Protein AF-A0A9P6M2R7-F1 (afdb_monomer)

Secondary structure (DSSP, 8-state):
-EETTT--B----------TTTS-TT-----HHHHHHHS-GGG----EE----

Sequence (53 aa):
VTNKNNGKVVVARIVDKCPGNECAFGSLDLSPAAFKQLGELATGVLNIEWNYL

pLDDT: mean 97.38, std 1.86, range [89.88, 98.81]

Radius of gyration: 10.8 Å; Cα contacts (8 Å, |Δi|>4): 49; chains: 1; bounding box: 26×18×23 Å

Organism: Mortierella alpina (NCBI:txid64518)

Mean predicted aligned error: 2.03 Å

Foldseek 3Di:
DAFPVPRFDDDDDDDDDDDCVGDPPPDDDDDPVRVVSHDDVVVVDTDDDDDDD

Structure (mmCIF, N/CA/C/O backbone):
data_AF-A0A9P6M2R7-F1
#
_entry.id   AF-A0A9P6M2R7-F1
#
loop_
_atom_site.group_PDB
_atom_site.id
_atom_site.type_symbol
_atom_site.label_atom_id
_atom_site.label_alt_id
_atom_site.label_comp_id
_atom_site.label_asym_id
_atom_site.label_entity_id
_atom_site.label_seq_id
_atom_site.pdbx_PDB_ins_code
_atom_site.Cartn_x
_atom_site.Cartn_y
_atom_site.Cartn_z
_atom_site.occupancy
_atom_site.B_iso_or_equiv
_atom_site.auth_seq_id
_atom_site.auth_comp_id
_atom_site.auth_asym_id
_atom_site.auth_atom_id
_atom_site.pdbx_PDB_model_num
ATOM 1 N N . VAL A 1 1 ? -1.180 -2.289 6.999 1.00 98.31 1 VAL A N 1
ATOM 2 C CA .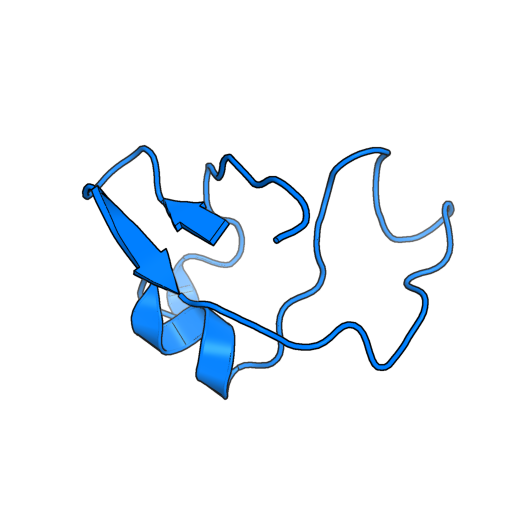 VAL A 1 1 ? -1.355 -1.027 6.246 1.00 98.31 1 VAL A CA 1
ATOM 3 C C . VAL A 1 1 ? -2.798 -0.595 6.385 1.00 98.31 1 VAL A C 1
ATOM 5 O O . VAL A 1 1 ? -3.672 -1.393 6.070 1.00 98.31 1 VAL A O 1
ATOM 8 N N . THR A 1 2 ? -3.034 0.618 6.869 1.00 98.62 2 THR A N 1
ATOM 9 C CA . THR A 1 2 ? -4.363 1.172 7.153 1.00 98.62 2 THR A CA 1
ATOM 10 C C . THR A 1 2 ? -4.595 2.393 6.276 1.00 98.62 2 THR A C 1
ATOM 12 O O . THR A 1 2 ? -3.764 3.296 6.260 1.00 98.62 2 THR A O 1
ATOM 15 N N . ASN A 1 3 ? -5.713 2.439 5.553 1.00 98.69 3 ASN A N 1
ATOM 16 C CA . ASN A 1 3 ? -6.133 3.630 4.818 1.00 98.69 3 ASN A CA 1
ATOM 17 C C . ASN A 1 3 ? -6.835 4.604 5.773 1.00 98.69 3 ASN A C 1
ATOM 19 O O . ASN A 1 3 ? -7.899 4.301 6.314 1.00 98.69 3 ASN A O 1
ATOM 23 N N . LYS A 1 4 ? -6.262 5.795 5.953 1.00 98.56 4 LYS A N 1
ATOM 24 C CA . LYS A 1 4 ? -6.743 6.795 6.918 1.00 98.56 4 LYS A CA 1
ATOM 25 C C . LYS A 1 4 ? -8.080 7.425 6.529 1.00 98.56 4 LYS A C 1
ATOM 27 O O . LYS A 1 4 ? -8.759 7.969 7.392 1.00 98.56 4 LYS A O 1
ATOM 32 N N . ASN A 1 5 ? -8.471 7.341 5.258 1.00 98.25 5 ASN A N 1
ATOM 33 C CA . ASN A 1 5 ? -9.707 7.951 4.770 1.00 98.25 5 ASN A CA 1
ATOM 34 C C . ASN A 1 5 ? -10.941 7.068 5.012 1.00 98.25 5 ASN A C 1
ATOM 36 O O . ASN A 1 5 ? -12.054 7.582 5.031 1.00 98.25 5 ASN A O 1
ATOM 40 N N . ASN A 1 6 ? -10.770 5.749 5.154 1.00 98.19 6 ASN A N 1
ATOM 41 C CA . ASN A 1 6 ? -11.896 4.811 5.279 1.00 98.19 6 ASN A CA 1
ATOM 42 C C . ASN A 1 6 ? -11.710 3.709 6.337 1.00 98.19 6 ASN A C 1
ATOM 44 O O . ASN A 1 6 ? -12.607 2.890 6.513 1.00 98.19 6 ASN A O 1
ATOM 48 N N . GLY A 1 7 ? -10.562 3.654 7.016 1.00 98.50 7 GLY A N 1
ATOM 49 C CA . GLY A 1 7 ? -10.268 2.674 8.061 1.00 98.50 7 GLY A CA 1
ATOM 50 C C . GLY A 1 7 ? -10.020 1.245 7.567 1.00 98.50 7 GLY A C 1
ATOM 51 O O . GLY A 1 7 ? -9.842 0.354 8.394 1.00 98.50 7 GLY A O 1
ATOM 52 N N . LYS A 1 8 ? -9.995 0.985 6.250 1.00 98.69 8 LYS A N 1
ATOM 53 C CA . LYS A 1 8 ? -9.699 -0.355 5.719 1.00 98.69 8 LYS A CA 1
ATOM 54 C C . LYS A 1 8 ? -8.247 -0.735 5.998 1.00 98.69 8 LYS A C 1
ATOM 56 O O . LYS A 1 8 ? -7.349 0.102 5.890 1.00 98.69 8 LYS A O 1
ATOM 61 N N . VAL A 1 9 ? -8.021 -2.012 6.307 1.00 98.62 9 VAL A N 1
ATOM 62 C CA . VAL A 1 9 ? -6.709 -2.555 6.680 1.00 98.62 9 VAL A CA 1
ATOM 63 C C . VAL A 1 9 ? -6.357 -3.746 5.797 1.00 98.62 9 VAL A C 1
ATOM 65 O O . VAL A 1 9 ? -7.196 -4.604 5.540 1.00 98.62 9 VAL A O 1
ATOM 68 N N . VAL A 1 10 ? -5.095 -3.823 5.377 1.00 98.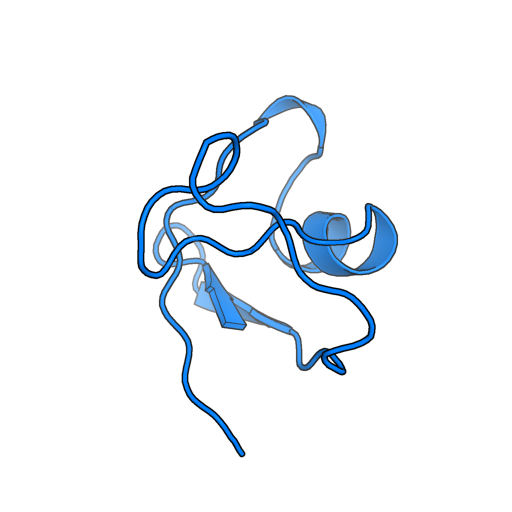56 10 VAL A N 1
ATOM 69 C CA . VAL A 1 10 ? -4.512 -5.000 4.723 1.00 98.56 10 VAL A CA 1
ATOM 70 C C . VAL A 1 10 ? -3.161 -5.343 5.350 1.00 98.56 10 VAL A C 1
ATOM 72 O O . VAL A 1 10 ? -2.358 -4.457 5.670 1.00 98.56 10 VAL A O 1
ATOM 75 N N . VAL A 1 11 ? -2.901 -6.639 5.521 1.00 98.44 11 VAL A N 1
ATOM 76 C CA . VAL A 1 11 ? -1.572 -7.179 5.832 1.00 98.44 11 VAL A CA 1
ATOM 77 C C . VAL A 1 11 ? -0.941 -7.648 4.525 1.00 98.44 11 VAL A C 1
ATOM 79 O O . VAL A 1 11 ? -1.569 -8.368 3.754 1.00 98.44 11 VAL A O 1
ATOM 82 N N . ALA A 1 12 ? 0.299 -7.236 4.274 1.00 97.81 12 ALA A N 1
ATOM 83 C CA . ALA A 1 12 ? 1.049 -7.593 3.077 1.00 97.81 12 ALA A CA 1
ATOM 84 C C . ALA A 1 12 ? 2.456 -8.067 3.455 1.00 97.81 12 ALA A C 1
ATOM 86 O O . ALA A 1 12 ? 2.971 -7.735 4.522 1.00 97.81 12 ALA A O 1
ATOM 87 N N . ARG A 1 13 ? 3.082 -8.843 2.567 1.00 98.31 13 ARG A N 1
ATOM 88 C CA . ARG A 1 13 ? 4.482 -9.259 2.688 1.00 98.31 13 ARG A CA 1
ATOM 89 C C . ARG A 1 13 ? 5.356 -8.317 1.864 1.00 98.31 13 ARG A C 1
ATOM 91 O O . ARG A 1 13 ? 5.024 -8.039 0.715 1.00 98.31 13 ARG A O 1
ATOM 98 N N . ILE A 1 14 ? 6.484 -7.884 2.426 1.00 97.31 14 ILE A N 1
ATOM 99 C CA . ILE A 1 14 ? 7.524 -7.190 1.659 1.00 97.31 14 ILE A CA 1
ATOM 100 C C . ILE A 1 14 ? 8.206 -8.211 0.760 1.00 97.31 14 ILE A C 1
ATOM 102 O O . ILE A 1 14 ? 8.745 -9.205 1.243 1.00 97.31 14 ILE A O 1
ATOM 106 N N . VAL A 1 15 ? 8.138 -7.972 -0.544 1.00 97.88 15 VAL A N 1
ATOM 107 C CA . VAL A 1 15 ? 8.689 -8.870 -1.568 1.00 97.88 15 VAL A CA 1
ATOM 108 C C . VAL A 1 15 ? 9.652 -8.169 -2.518 1.00 97.88 15 VAL A C 1
ATOM 110 O O . VAL A 1 15 ? 10.368 -8.852 -3.239 1.00 97.88 15 VAL A O 1
ATOM 113 N N . ASP A 1 16 ? 9.681 -6.835 -2.510 1.00 97.31 16 ASP A N 1
ATOM 114 C CA . ASP A 1 16 ? 10.519 -6.038 -3.400 1.00 97.31 16 ASP A CA 1
ATOM 115 C C . ASP A 1 16 ? 10.861 -4.680 -2.766 1.00 97.31 16 ASP A C 1
ATOM 117 O O . ASP A 1 16 ? 10.228 -4.250 -1.793 1.00 97.31 16 ASP A O 1
ATOM 121 N N . LYS A 1 17 ? 11.875 -4.014 -3.315 1.00 95.88 17 LYS A N 1
ATOM 122 C CA . LYS A 1 17 ? 12.299 -2.667 -2.950 1.00 95.88 17 LYS A CA 1
ATOM 123 C C . LYS A 1 17 ? 11.920 -1.698 -4.068 1.00 95.88 17 LYS A C 1
ATOM 125 O O . LYS A 1 17 ? 12.534 -1.721 -5.128 1.00 95.88 17 LYS A O 1
ATOM 130 N N . CYS A 1 18 ? 11.035 -0.751 -3.763 1.00 95.88 18 CYS A N 1
ATOM 131 C CA . CYS A 1 18 ? 10.878 0.439 -4.596 1.00 95.88 18 CYS A CA 1
ATOM 132 C C . CYS A 1 18 ? 12.099 1.368 -4.417 1.00 95.88 18 CYS A C 1
ATOM 134 O O . CYS A 1 18 ? 12.423 1.733 -3.275 1.00 95.88 18 CYS A O 1
ATOM 136 N N . PRO A 1 19 ? 12.819 1.738 -5.490 1.00 94.75 19 PRO A N 1
ATOM 137 C CA . PRO A 1 19 ? 13.958 2.646 -5.409 1.00 94.75 19 PRO A CA 1
ATOM 138 C C . PRO A 1 19 ? 13.583 4.028 -4.851 1.00 94.75 19 PRO A C 1
ATOM 140 O O . PRO A 1 19 ? 12.488 4.537 -5.071 1.00 94.75 19 PRO A O 1
ATOM 143 N N . GLY A 1 20 ? 14.513 4.680 -4.146 1.00 89.88 20 GLY A N 1
ATOM 144 C 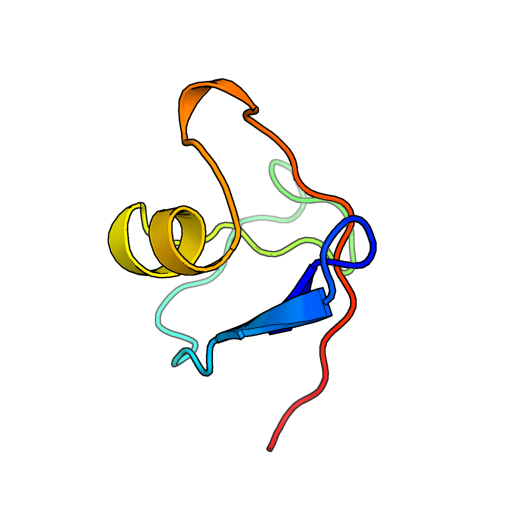CA . GLY A 1 20 ? 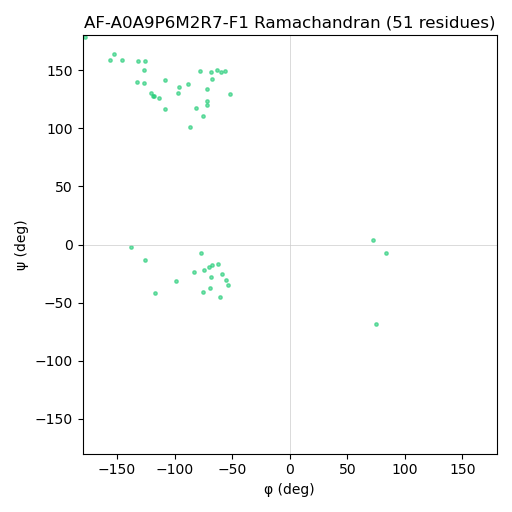14.252 5.988 -3.520 1.00 89.88 20 GLY A CA 1
ATOM 145 C C . GLY 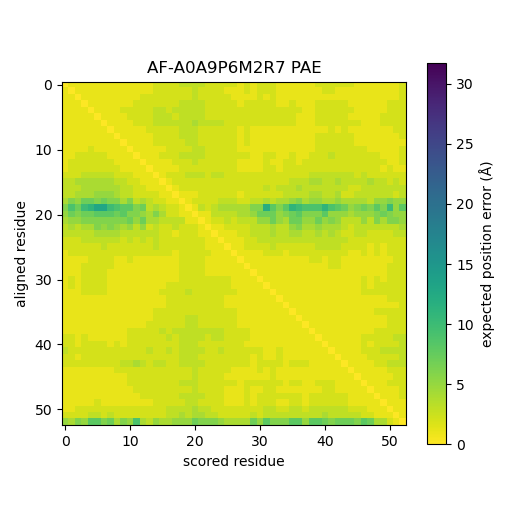A 1 20 ? 14.049 7.139 -4.514 1.00 89.88 20 GLY A C 1
ATOM 146 O O . GLY A 1 20 ? 13.505 8.175 -4.150 1.00 89.88 20 GLY A O 1
ATOM 147 N N . ASN A 1 21 ? 14.471 6.965 -5.769 1.00 93.75 21 ASN A N 1
ATOM 148 C CA . ASN A 1 21 ? 14.169 7.883 -6.870 1.00 93.75 21 ASN A CA 1
ATOM 149 C C . ASN A 1 21 ? 12.733 7.727 -7.406 1.00 93.75 21 ASN A C 1
ATOM 151 O O . ASN A 1 21 ? 12.325 8.529 -8.240 1.00 93.75 21 ASN A O 1
ATOM 155 N N . GLU A 1 22 ? 11.987 6.720 -6.945 1.00 94.25 22 GLU A N 1
ATOM 156 C CA . GLU A 1 22 ? 10.608 6.425 -7.360 1.00 94.25 22 GLU A CA 1
ATOM 157 C C . GLU A 1 22 ? 9.627 6.551 -6.185 1.00 94.25 22 GLU A C 1
ATOM 159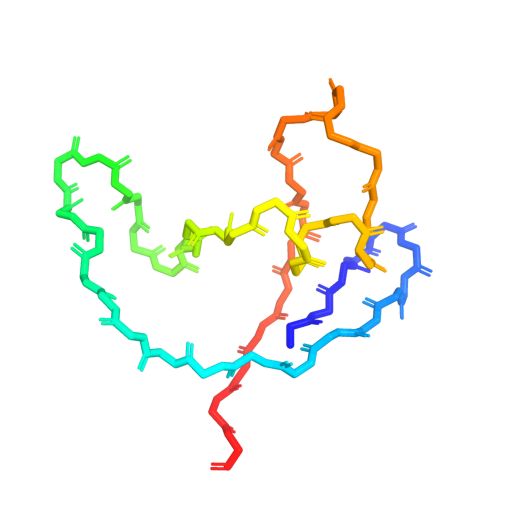 O O . GLU A 1 22 ? 8.561 7.145 -6.333 1.00 94.25 22 GLU A O 1
ATOM 164 N N . CYS A 1 23 ? 10.008 6.069 -4.997 1.00 94.69 23 CYS A N 1
ATOM 165 C CA . CYS A 1 23 ? 9.187 6.138 -3.791 1.00 94.69 23 CYS A CA 1
ATOM 166 C C . CYS A 1 23 ? 9.799 7.049 -2.723 1.00 94.69 23 CYS A C 1
ATOM 168 O O . CYS A 1 23 ? 10.926 6.844 -2.268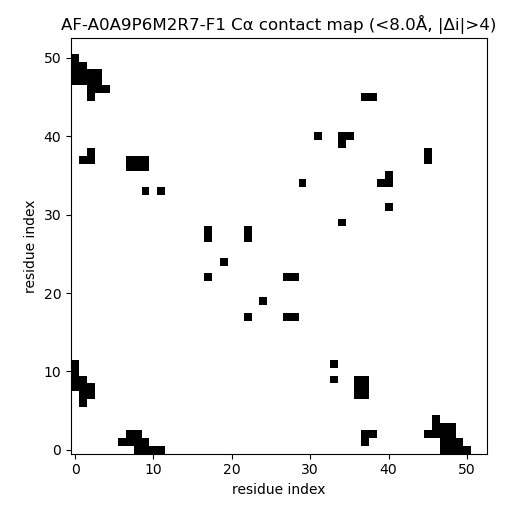 1.00 94.69 23 CYS A O 1
ATOM 170 N N . ALA A 1 24 ? 9.006 8.016 -2.250 1.00 94.88 24 ALA A N 1
ATOM 171 C CA . ALA A 1 24 ? 9.362 8.827 -1.092 1.00 94.88 24 ALA A CA 1
ATOM 172 C C . ALA A 1 24 ? 9.478 7.963 0.175 1.00 94.88 24 ALA A C 1
ATOM 174 O O . ALA A 1 24 ? 8.775 6.960 0.330 1.00 94.88 24 ALA A O 1
ATOM 175 N N . PHE A 1 25 ? 10.335 8.379 1.112 1.00 94.56 25 PHE A N 1
ATOM 176 C CA . PHE A 1 25 ? 10.515 7.678 2.383 1.00 94.56 25 PHE A CA 1
ATOM 177 C C . PHE A 1 25 ? 9.168 7.449 3.089 1.00 94.56 25 PHE A C 1
ATOM 179 O O . PHE A 1 25 ? 8.372 8.373 3.243 1.00 94.56 25 PHE A O 1
ATOM 186 N N . GLY A 1 26 ? 8.912 6.205 3.503 1.00 94.44 26 GLY A N 1
ATOM 187 C CA . GLY A 1 26 ? 7.660 5.805 4.152 1.00 94.44 26 GLY A CA 1
ATOM 188 C C . GLY A 1 26 ? 6.501 5.477 3.202 1.00 94.44 26 GLY A C 1
ATOM 189 O O . GLY A 1 26 ? 5.481 4.972 3.671 1.00 94.44 26 GLY A O 1
ATOM 190 N N . SER A 1 27 ? 6.639 5.702 1.891 1.00 97.12 27 SER A N 1
ATOM 191 C CA . SER A 1 27 ? 5.646 5.268 0.896 1.00 97.12 27 SER A CA 1
ATOM 192 C C . SER A 1 27 ? 5.774 3.771 0.607 1.00 97.12 27 SER A C 1
ATOM 194 O O . SER A 1 27 ? 6.868 3.212 0.671 1.00 97.12 27 SER A O 1
ATOM 196 N N . LEU A 1 28 ? 4.65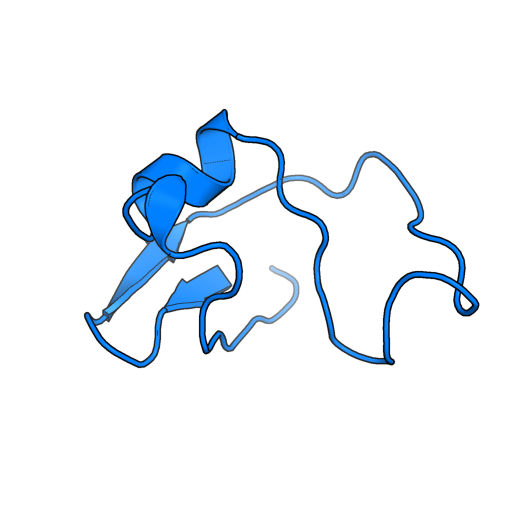5 3.128 0.271 1.00 97.69 28 LEU A N 1
ATOM 197 C CA . LEU A 1 28 ? 4.607 1.728 -0.148 1.00 97.69 28 LEU A CA 1
ATOM 198 C C . LEU A 1 28 ? 4.056 1.649 -1.571 1.00 97.69 28 LEU A C 1
ATOM 200 O O . LEU A 1 28 ? 2.964 2.158 -1.821 1.00 97.69 28 LEU A O 1
ATOM 204 N N . ASP A 1 29 ? 4.775 0.971 -2.464 1.00 97.94 29 ASP A N 1
ATOM 205 C CA . ASP A 1 29 ? 4.241 0.582 -3.769 1.00 97.94 29 ASP A CA 1
ATOM 206 C C . ASP A 1 29 ? 3.519 -0.763 -3.629 1.00 97.94 29 ASP A C 1
ATOM 208 O O . ASP A 1 29 ? 4.128 -1.822 -3.449 1.00 97.94 29 ASP A O 1
ATOM 212 N N . LEU A 1 30 ? 2.191 -0.704 -3.560 1.00 98.25 30 LEU A N 1
ATOM 213 C CA . LEU A 1 30 ? 1.358 -1.866 -3.279 1.00 98.25 30 LEU A CA 1
ATOM 214 C C . LEU A 1 30 ? 0.997 -2.582 -4.576 1.00 98.25 30 LEU A C 1
ATOM 216 O O . LEU A 1 30 ? 0.549 -1.966 -5.540 1.00 98.25 30 LEU A O 1
ATOM 220 N N . SER A 1 31 ? 1.041 -3.916 -4.553 1.00 98.38 31 SER A N 1
ATOM 221 C CA . SER A 1 31 ? 0.454 -4.697 -5.640 1.00 98.38 31 SER A CA 1
ATOM 222 C C . SER A 1 31 ? -1.033 -4.340 -5.822 1.00 98.38 31 SER A C 1
ATOM 224 O O . SER A 1 31 ? -1.727 -4.059 -4.834 1.00 98.38 31 SER A O 1
ATOM 226 N N . PRO A 1 32 ? -1.590 -4.429 -7.047 1.00 98.56 32 PRO A N 1
ATOM 227 C CA . PRO A 1 32 ? -3.001 -4.118 -7.280 1.00 98.56 32 PRO A CA 1
ATOM 228 C C . PRO A 1 32 ? -3.966 -4.918 -6.393 1.00 98.56 32 PRO A C 1
ATOM 230 O O . PRO A 1 32 ? -5.031 -4.423 -6.028 1.00 98.56 32 PRO A O 1
ATOM 233 N N . ALA A 1 33 ? -3.599 -6.148 -6.015 1.00 98.56 33 ALA A N 1
ATOM 234 C CA . ALA A 1 33 ? -4.396 -6.989 -5.122 1.00 98.56 33 ALA A CA 1
ATOM 235 C C . ALA A 1 33 ? -4.439 -6.463 -3.674 1.00 98.56 33 ALA A C 1
ATOM 237 O O . ALA A 1 33 ? -5.484 -6.548 -3.028 1.00 98.56 33 ALA A O 1
ATOM 238 N N . ALA A 1 34 ? -3.337 -5.905 -3.161 1.00 98.62 34 ALA A N 1
ATOM 239 C CA . ALA A 1 34 ? -3.312 -5.265 -1.846 1.00 98.62 34 ALA A CA 1
ATOM 240 C C . ALA A 1 34 ? -4.001 -3.891 -1.883 1.00 98.62 34 ALA A C 1
ATOM 242 O O . ALA A 1 34 ? -4.789 -3.574 -0.993 1.00 98.62 34 ALA A O 1
ATOM 243 N N . PHE A 1 35 ? -3.773 -3.105 -2.940 1.00 98.81 35 PHE A N 1
ATOM 244 C CA . PHE A 1 35 ? -4.374 -1.778 -3.099 1.00 98.81 35 PHE A CA 1
ATOM 245 C C . PHE A 1 35 ? -5.908 -1.833 -3.141 1.00 98.81 35 PHE A C 1
ATOM 247 O O . PHE A 1 35 ? -6.564 -1.074 -2.431 1.00 98.81 35 PHE A O 1
ATOM 254 N N . LYS A 1 36 ? -6.493 -2.774 -3.902 1.00 98.69 36 LYS A N 1
ATOM 255 C CA . LYS A 1 36 ? -7.959 -2.950 -4.008 1.00 98.69 36 LYS A CA 1
ATOM 256 C C . LYS A 1 36 ? -8.646 -3.238 -2.673 1.00 98.69 36 LYS A C 1
ATOM 258 O O . LYS A 1 36 ? -9.829 -2.950 -2.516 1.00 98.69 36 LYS A O 1
ATOM 263 N N . GLN A 1 37 ? -7.923 -3.793 -1.700 1.00 98.69 37 GLN A N 1
ATOM 264 C CA . GLN A 1 37 ? -8.464 -3.998 -0.355 1.00 98.69 37 GLN A CA 1
ATOM 265 C C . GLN A 1 37 ? -8.560 -2.684 0.434 1.00 98.69 37 GLN A C 1
ATOM 267 O O . GLN A 1 37 ? -9.371 -2.584 1.349 1.00 98.69 37 GLN A O 1
ATOM 272 N N . LEU A 1 38 ? -7.786 -1.662 0.060 1.00 98.75 38 LEU A N 1
ATOM 273 C CA . LEU A 1 38 ? -7.753 -0.351 0.708 1.00 98.75 38 LEU A CA 1
ATOM 274 C C . LEU A 1 38 ? -8.595 0.710 -0.018 1.00 98.75 38 LEU A C 1
ATOM 276 O O . LEU A 1 38 ? -9.131 1.602 0.644 1.00 98.75 38 LEU A O 1
ATOM 280 N N . GLY A 1 39 ? -8.740 0.639 -1.344 1.00 98.50 39 GLY A N 1
ATOM 281 C CA . GLY A 1 39 ? -9.497 1.612 -2.140 1.00 98.50 39 GLY A CA 1
ATOM 282 C C . GLY A 1 39 ? -9.557 1.281 -3.634 1.00 98.50 39 GLY A C 1
ATOM 283 O O . GLY A 1 39 ? -8.989 0.293 -4.094 1.00 98.50 39 GLY A O 1
ATOM 284 N N . GLU A 1 40 ? -10.252 2.122 -4.399 1.00 98.44 40 GLU A N 1
ATOM 285 C CA . GLU A 1 40 ? -10.387 1.959 -5.851 1.00 98.44 40 GLU A CA 1
ATOM 286 C C . GLU A 1 40 ? -9.072 2.280 -6.565 1.00 98.44 40 GLU A C 1
ATOM 288 O O . GLU A 1 40 ? -8.491 3.336 -6.313 1.00 98.44 40 GLU A O 1
ATOM 293 N N . LEU A 1 41 ? -8.638 1.430 -7.506 1.00 98.38 41 LEU A N 1
ATOM 294 C CA . LEU A 1 41 ? -7.389 1.633 -8.263 1.00 98.38 41 LEU A CA 1
ATOM 295 C C . LEU A 1 41 ? -7.318 3.006 -8.949 1.00 98.38 41 LEU A C 1
ATOM 297 O O . LEU A 1 41 ? -6.249 3.602 -9.018 1.00 98.38 41 LEU A O 1
ATOM 301 N N . ALA A 1 42 ? -8.459 3.526 -9.412 1.00 98.31 42 ALA A N 1
ATOM 302 C CA . ALA A 1 42 ? -8.555 4.835 -10.061 1.00 98.31 42 ALA A CA 1
ATOM 303 C C . ALA A 1 42 ? -8.161 6.012 -9.145 1.00 98.31 42 ALA A C 1
ATOM 305 O O . ALA A 1 42 ? -7.889 7.100 -9.639 1.00 98.31 42 ALA A O 1
ATOM 306 N N . THR A 1 43 ? -8.105 5.801 -7.825 1.00 98.19 43 THR A N 1
ATOM 307 C CA . THR A 1 43 ? -7.643 6.811 -6.858 1.00 98.19 43 THR A CA 1
ATOM 308 C C . THR A 1 43 ? -6.141 7.086 -6.993 1.00 98.19 43 THR A C 1
ATOM 310 O O . THR A 1 43 ? -5.682 8.180 -6.677 1.00 98.19 43 THR A O 1
ATOM 313 N N . GLY A 1 44 ? -5.361 6.100 -7.452 1.00 97.81 44 GLY A N 1
ATOM 314 C CA . GLY A 1 44 ? -3.912 6.206 -7.630 1.00 97.81 44 GLY A CA 1
ATOM 315 C C . GLY A 1 44 ? -3.127 6.149 -6.318 1.00 97.81 44 GLY A C 1
ATOM 316 O O . GLY A 1 44 ? -2.440 5.168 -6.062 1.00 97.81 44 GLY A O 1
ATOM 317 N N . VAL A 1 45 ? -3.241 7.171 -5.466 1.00 97.56 45 VAL A N 1
ATOM 318 C CA . VAL A 1 45 ? -2.476 7.289 -4.211 1.00 97.56 45 VAL A CA 1
ATOM 319 C C . VAL A 1 45 ? -3.424 7.368 -3.017 1.00 97.56 45 VAL A C 1
ATOM 321 O O . VAL A 1 45 ? -4.359 8.167 -3.005 1.00 97.56 45 VAL A O 1
ATOM 324 N N . LEU A 1 46 ? -3.179 6.545 -1.994 1.00 98.25 46 LEU A N 1
ATOM 325 C CA . LEU A 1 46 ? -3.974 6.510 -0.763 1.00 98.25 46 LEU A CA 1
ATOM 326 C C . LEU A 1 46 ? -3.191 7.103 0.409 1.00 98.25 46 LEU A C 1
ATOM 328 O O . LEU A 1 46 ? -2.000 6.844 0.566 1.00 98.25 46 LEU A O 1
ATOM 332 N N . ASN A 1 47 ? -3.887 7.840 1.276 1.00 98.06 47 ASN A N 1
ATOM 333 C CA . ASN A 1 47 ? -3.342 8.277 2.558 1.00 98.06 47 ASN A CA 1
ATOM 334 C C . ASN A 1 47 ? -3.330 7.090 3.532 1.00 98.06 47 ASN A C 1
ATOM 336 O O . ASN A 1 47 ? -4.395 6.622 3.945 1.00 98.06 47 ASN A O 1
ATOM 340 N N . ILE A 1 48 ? -2.142 6.590 3.871 1.00 98.50 48 ILE A N 1
ATOM 341 C CA . ILE A 1 48 ? -1.976 5.373 4.670 1.00 98.50 48 ILE A CA 1
ATOM 342 C C . ILE A 1 48 ? -1.106 5.588 5.908 1.00 98.50 48 ILE A C 1
ATOM 344 O O . ILE A 1 48 ? -0.259 6.474 5.959 1.00 98.50 48 ILE A O 1
ATOM 348 N N . GLU A 1 49 ? -1.280 4.705 6.884 1.00 98.44 49 GLU A N 1
ATOM 349 C CA . GLU A 1 49 ? -0.329 4.456 7.967 1.00 98.44 49 GLU A CA 1
ATOM 350 C C . GLU A 1 49 ? 0.004 2.960 8.037 1.00 98.44 49 GLU A C 1
ATOM 352 O O . GLU A 1 49 ? -0.798 2.102 7.647 1.00 98.44 49 GLU A O 1
ATOM 357 N N . TRP A 1 50 ? 1.214 2.617 8.474 1.00 98.31 50 TRP A N 1
ATOM 358 C CA . TRP A 1 50 ? 1.657 1.227 8.527 1.00 98.31 50 TRP A CA 1
ATOM 359 C C . TRP A 1 50 ? 2.762 1.010 9.558 1.00 98.31 50 TRP A C 1
ATOM 361 O O . TRP A 1 50 ? 3.477 1.929 9.946 1.00 98.31 50 TRP A O 1
ATOM 371 N N . ASN A 1 51 ? 2.894 -0.245 9.972 1.00 97.94 51 ASN A N 1
ATOM 372 C CA . ASN A 1 51 ? 3.929 -0.748 10.858 1.00 97.94 51 ASN A CA 1
ATOM 373 C C . ASN A 1 51 ? 4.292 -2.180 10.446 1.00 97.94 51 ASN A C 1
ATOM 375 O O . ASN A 1 51 ? 3.496 -2.866 9.797 1.00 97.94 51 ASN A O 1
ATOM 379 N N . TYR A 1 52 ? 5.485 -2.623 10.842 1.00 96.69 52 TYR A N 1
ATOM 380 C CA . TYR A 1 52 ? 5.840 -4.040 10.818 1.00 96.69 52 TYR A CA 1
ATOM 381 C C . TYR A 1 52 ? 5.018 -4.806 11.861 1.00 96.69 52 TYR A C 1
ATOM 383 O O . TYR A 1 52 ? 4.648 -4.233 12.891 1.00 96.69 52 TYR A O 1
ATOM 391 N N . LEU A 1 53 ? 4.722 -6.070 11.559 1.00 92.62 53 LEU A N 1
ATOM 392 C CA . LEU A 1 53 ? 4.100 -7.012 12.491 1.00 92.62 53 LEU A CA 1
ATOM 393 C C . LEU A 1 53 ? 5.159 -7.705 13.345 1.00 92.62 53 LEU A C 1
ATOM 395 O O . LEU A 1 53 ? 6.247 -7.986 12.789 1.00 92.62 53 LEU A O 1
#

InterPro domains:
  IPR001153 Barwin domain [PS51174] (1-53)
  IPR009009 RlpA-like p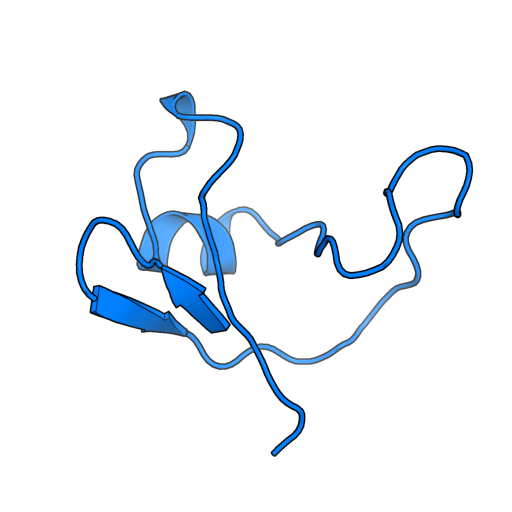rotein, double-psi beta-barrel domain [PF03330] (4-49)
  IPR036908 RlpA-like domain superfamily [G3DSA:2.40.40.10] (1-53)
  IPR036908 RlpA-like domain superfamily [SSF50685] (1-52)

Solvent-accessible surface area (backbone atoms only — not comparable to full-atom values): 3700 Å² total; per-residue (Å²): 67,33,24,73,90,77,70,31,66,48,88,82,80,91,84,77,81,78,53,73,94,79,37,59,92,91,62,78,92,63,56,70,76,59,39,55,62,54,43,65,74,90,66,80,74,77,63,66,50,75,74,89,131